Protein AF-A0A9W7EXH8-F1 (afdb_monomer_lite)

Structure (mmCIF, N/CA/C/O backbone):
data_AF-A0A9W7EXH8-F1
#
_entry.id   AF-A0A9W7EXH8-F1
#
loop_
_atom_site.group_PDB
_atom_site.id
_atom_site.type_symbol
_atom_site.label_atom_id
_atom_site.label_alt_id
_atom_site.label_comp_id
_atom_site.label_asym_id
_atom_site.label_entity_id
_atom_site.label_seq_id
_atom_site.pdbx_PDB_ins_code
_atom_site.Cartn_x
_atom_site.Cartn_y
_atom_site.Cartn_z
_atom_site.occupancy
_atom_site.B_iso_or_equiv
_atom_site.auth_seq_id
_atom_site.auth_comp_id
_atom_site.auth_asym_id
_atom_site.auth_atom_id
_atom_site.pdbx_PDB_model_num
ATOM 1 N N . MET A 1 1 ? -0.316 33.955 -18.867 1.00 37.84 1 MET A N 1
ATOM 2 C CA . MET A 1 1 ? 0.139 32.555 -19.009 1.00 37.84 1 MET A CA 1
ATOM 3 C C . MET A 1 1 ? 1.646 32.518 -18.791 1.00 37.84 1 MET A C 1
ATOM 5 O O . MET A 1 1 ? 2.373 32.948 -19.673 1.00 37.84 1 MET A O 1
ATOM 9 N N . HIS A 1 2 ? 2.119 32.111 -17.610 1.00 30.23 2 HIS A N 1
ATOM 10 C CA . HIS A 1 2 ? 3.555 32.031 -17.313 1.00 30.23 2 HIS A CA 1
ATOM 11 C C . HIS A 1 2 ? 3.996 30.566 -17.320 1.00 30.23 2 HIS A C 1
ATOM 13 O O . HIS A 1 2 ? 3.677 29.812 -16.406 1.00 30.23 2 HIS A O 1
ATOM 19 N N . PHE A 1 3 ? 4.721 30.171 -18.366 1.00 28.61 3 PHE A N 1
ATOM 20 C CA . PHE A 1 3 ? 5.460 28.914 -18.406 1.00 28.61 3 PHE A CA 1
ATOM 21 C C . PHE A 1 3 ? 6.814 29.130 -17.724 1.00 28.61 3 PHE A C 1
ATOM 23 O O . PHE A 1 3 ? 7.608 29.961 -18.164 1.00 28.61 3 PHE A O 1
ATOM 30 N N . ILE A 1 4 ? 7.092 28.388 -16.651 1.00 36.69 4 ILE A N 1
ATOM 31 C CA . ILE A 1 4 ? 8.432 28.338 -16.060 1.00 36.69 4 ILE A CA 1
ATOM 32 C C . ILE A 1 4 ? 9.285 27.442 -16.962 1.00 36.69 4 ILE A C 1
ATOM 34 O O . ILE A 1 4 ? 9.215 26.216 -16.902 1.00 36.69 4 ILE A O 1
ATOM 38 N N . VAL A 1 5 ? 10.079 28.070 -17.828 1.00 37.25 5 VAL A N 1
ATOM 39 C CA . VAL A 1 5 ? 11.130 27.406 -18.602 1.00 37.25 5 VAL A CA 1
ATOM 40 C C . VAL A 1 5 ? 12.214 26.963 -17.621 1.00 37.25 5 VAL A C 1
ATOM 42 O O . VAL A 1 5 ? 12.958 27.781 -17.079 1.00 37.25 5 VAL A O 1
ATOM 45 N N . THR A 1 6 ? 12.310 25.660 -17.366 1.00 45.78 6 THR A N 1
ATOM 46 C CA . THR A 1 6 ? 13.433 25.081 -16.627 1.00 45.78 6 THR A CA 1
ATOM 47 C C . THR A 1 6 ? 14.691 25.197 -17.482 1.00 45.78 6 THR A C 1
ATOM 49 O O . THR A 1 6 ? 14.943 24.428 -18.407 1.00 45.78 6 THR A O 1
ATOM 52 N N . SER A 1 7 ? 15.482 26.226 -17.186 1.00 35.44 7 SER A N 1
ATOM 53 C CA . SER A 1 7 ? 16.781 26.466 -17.803 1.00 35.44 7 SER A CA 1
ATOM 54 C C . SER A 1 7 ? 17.711 25.277 -17.547 1.00 35.44 7 SER A C 1
ATOM 56 O O . SER A 1 7 ? 18.233 25.090 -16.445 1.00 35.44 7 SER A O 1
ATOM 58 N N . ARG A 1 8 ? 17.945 24.461 -18.581 1.00 45.22 8 ARG A N 1
ATOM 59 C CA . ARG A 1 8 ? 19.113 23.576 -18.649 1.00 45.22 8 ARG A CA 1
ATOM 60 C C . ARG A 1 8 ? 20.343 24.480 -18.713 1.00 45.22 8 ARG A C 1
ATOM 62 O O . ARG A 1 8 ? 20.750 24.901 -19.795 1.00 45.22 8 ARG A O 1
ATOM 69 N N . ARG A 1 9 ? 20.946 24.788 -17.561 1.00 43.12 9 ARG A N 1
ATOM 70 C CA . ARG A 1 9 ? 22.285 25.386 -17.525 1.00 43.12 9 ARG A CA 1
ATOM 71 C C . ARG A 1 9 ? 23.248 24.413 -18.203 1.00 43.12 9 ARG A C 1
ATOM 73 O O . ARG A 1 9 ? 23.616 23.391 -17.630 1.00 43.12 9 ARG A O 1
ATOM 80 N N . ARG A 1 10 ? 23.644 24.720 -19.439 1.00 39.41 10 ARG A N 1
ATOM 81 C CA . ARG A 1 10 ? 24.840 24.135 -20.047 1.00 39.41 10 ARG A CA 1
ATOM 82 C C . ARG A 1 10 ? 26.030 24.676 -19.263 1.00 39.41 10 ARG A C 1
ATOM 84 O O . ARG A 1 10 ? 26.295 25.871 -19.304 1.00 39.41 10 ARG A O 1
ATOM 91 N N . VAL A 1 11 ? 26.700 23.806 -18.515 1.00 51.81 11 VAL A N 1
ATOM 92 C CA . VAL A 1 11 ? 27.987 24.123 -17.893 1.00 51.81 11 VAL A CA 1
ATOM 93 C C . VAL A 1 11 ? 28.995 24.262 -19.032 1.00 51.81 11 VAL A C 1
ATOM 95 O O . VAL A 1 11 ? 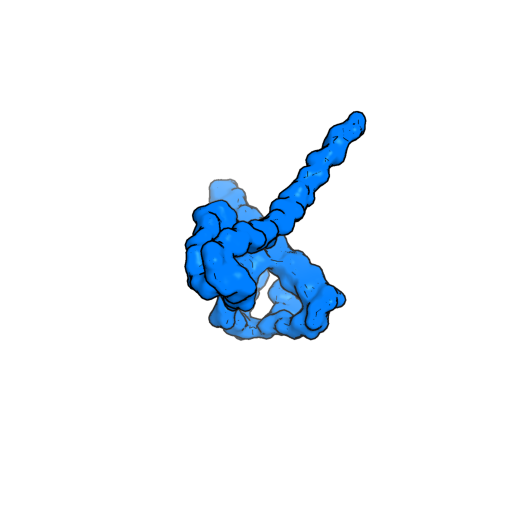29.373 23.271 -19.650 1.00 51.81 11 VAL A O 1
ATOM 98 N N . THR A 1 12 ? 29.361 25.494 -19.377 1.00 55.66 12 THR A N 1
ATOM 99 C CA . THR A 1 12 ? 30.462 25.767 -20.305 1.00 55.66 12 THR A CA 1
ATOM 100 C C . THR A 1 12 ? 31.779 25.576 -19.554 1.00 55.66 12 THR A C 1
ATOM 102 O O . THR A 1 12 ? 31.947 26.200 -18.502 1.00 55.66 12 THR A O 1
ATOM 105 N N . PRO A 1 13 ? 32.722 24.751 -20.036 1.00 52.19 13 PRO A N 1
ATOM 106 C CA . PRO A 1 13 ? 34.040 24.696 -19.426 1.00 52.19 13 PRO A CA 1
ATOM 107 C C . PRO A 1 13 ? 34.778 26.014 -19.700 1.00 52.19 13 PRO A C 1
ATOM 109 O O . PRO A 1 13 ? 34.889 26.432 -20.851 1.00 52.19 13 PRO A O 1
ATOM 112 N N . SER A 1 14 ? 35.267 26.670 -18.645 1.00 53.50 14 SER A N 1
ATOM 113 C CA . SER A 1 14 ? 36.217 27.782 -18.767 1.00 53.50 14 SER A CA 1
ATOM 114 C C . SER A 1 14 ? 37.617 27.208 -19.017 1.00 53.50 14 SER A C 1
ATOM 116 O O . SER A 1 14 ? 38.009 26.282 -18.298 1.00 53.50 14 SER A O 1
ATOM 118 N N . PRO A 1 15 ? 38.375 27.699 -20.010 1.00 46.41 15 PRO A N 1
ATOM 119 C CA . PRO A 1 15 ? 39.702 27.182 -20.304 1.00 46.41 15 PRO A CA 1
ATOM 120 C C . PRO A 1 15 ? 40.695 27.611 -19.218 1.00 46.41 15 PRO A C 1
ATOM 122 O O . PRO A 1 15 ? 40.741 28.773 -18.818 1.00 46.41 15 PRO A O 1
ATOM 125 N N . ASN A 1 16 ? 41.523 26.676 -18.750 1.00 54.59 16 ASN A N 1
ATOM 126 C CA . ASN A 1 16 ? 42.745 27.020 -18.030 1.00 54.59 16 ASN A CA 1
ATOM 127 C C . ASN A 1 16 ? 43.855 27.404 -19.030 1.00 54.59 16 ASN A C 1
ATOM 129 O O . ASN A 1 16 ? 43.785 27.090 -20.220 1.00 54.59 16 ASN A O 1
ATOM 133 N N . SER A 1 17 ? 44.890 28.088 -18.537 1.00 51.72 17 SER A N 1
ATOM 134 C CA . SER A 1 17 ? 45.938 28.789 -19.305 1.00 51.72 17 SER A CA 1
ATOM 135 C C . SER A 1 17 ? 46.805 27.932 -20.245 1.00 51.72 17 SER A C 1
ATOM 137 O O . SER A 1 17 ? 47.705 28.458 -20.889 1.00 51.72 17 SER A O 1
ATOM 139 N N . THR A 1 18 ? 46.548 26.629 -20.355 1.00 59.66 18 THR A N 1
ATOM 140 C CA . THR A 1 18 ? 47.290 25.685 -21.210 1.00 59.66 18 THR A CA 1
ATOM 141 C C . THR A 1 18 ? 46.433 25.031 -22.300 1.00 59.66 18 THR A C 1
ATOM 143 O O . THR A 1 18 ? 46.908 24.140 -22.998 1.00 59.66 18 THR A O 1
ATOM 146 N N . GLY A 1 19 ? 45.179 25.467 -22.488 1.00 53.81 19 GLY A N 1
ATOM 147 C CA . GLY A 1 19 ? 44.370 25.116 -23.666 1.00 53.81 19 GLY A CA 1
ATOM 148 C C . GLY A 1 19 ? 43.996 23.633 -23.804 1.00 53.81 19 GLY A C 1
ATOM 149 O O . GLY A 1 19 ? 43.546 23.209 -24.867 1.00 53.81 19 GLY A O 1
ATOM 150 N N . ARG A 1 20 ? 44.163 22.822 -22.750 1.00 43.56 20 ARG A N 1
ATOM 151 C CA . ARG A 1 20 ? 43.904 21.377 -22.789 1.00 43.56 20 ARG A CA 1
ATOM 152 C C . ARG A 1 20 ? 42.509 21.053 -22.254 1.00 43.56 20 ARG A C 1
ATOM 154 O O . ARG A 1 20 ? 42.310 2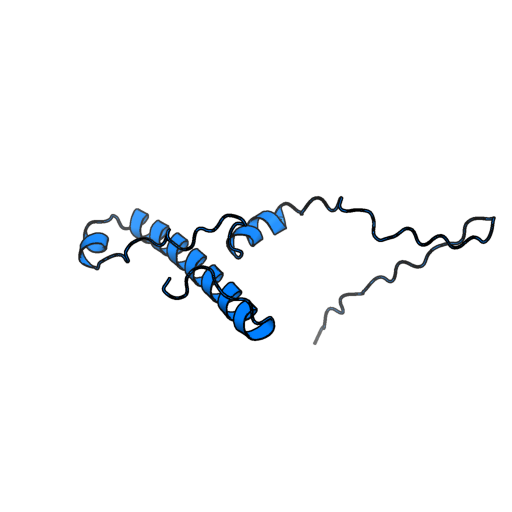0.948 -21.043 1.00 43.56 20 ARG A O 1
ATOM 161 N N . TYR A 1 21 ? 41.557 20.837 -23.162 1.00 45.69 21 TYR A N 1
ATOM 162 C CA . TYR A 1 21 ? 40.224 20.327 -22.829 1.00 45.69 21 TYR A CA 1
ATOM 163 C C . TYR A 1 21 ? 40.335 18.897 -22.290 1.00 45.69 21 TYR A C 1
ATOM 165 O O . TYR A 1 21 ? 40.559 17.947 -23.036 1.00 45.69 21 TYR A O 1
ATOM 173 N N . HIS A 1 22 ? 40.192 18.739 -20.981 1.00 51.41 22 HIS A N 1
ATOM 174 C CA . HIS A 1 22 ? 40.012 17.446 -20.341 1.00 51.41 22 HIS A CA 1
ATOM 175 C C . HIS A 1 22 ? 38.521 17.306 -20.029 1.00 51.41 22 HIS A C 1
ATOM 177 O O . HIS A 1 22 ? 37.960 18.111 -19.285 1.00 51.41 22 HIS A O 1
ATOM 183 N N . TRP A 1 23 ? 37.863 16.306 -20.623 1.00 47.25 23 TRP A N 1
ATOM 184 C CA . TRP A 1 23 ? 36.529 15.895 -20.192 1.00 47.25 23 TRP A CA 1
ATOM 185 C C . TRP A 1 23 ? 36.653 15.380 -18.756 1.00 47.25 23 TRP A C 1
ATOM 187 O O . TRP A 1 23 ? 36.970 14.214 -18.530 1.00 47.25 23 TRP A O 1
ATOM 197 N N . ILE A 1 24 ? 36.425 16.254 -17.774 1.00 50.44 24 ILE A N 1
ATOM 198 C CA . ILE A 1 24 ? 36.064 15.812 -16.431 1.00 50.44 24 ILE A CA 1
ATOM 199 C C . ILE A 1 24 ? 34.722 15.118 -16.639 1.00 50.44 24 ILE A C 1
ATOM 201 O O . ILE A 1 24 ? 33.709 15.779 -16.876 1.00 50.44 24 ILE A O 1
ATOM 205 N N . GLY A 1 25 ? 34.735 13.783 -16.685 1.00 55.53 25 GLY A N 1
ATOM 206 C CA . GLY A 1 25 ? 33.514 12.987 -16.752 1.00 55.53 25 GLY A CA 1
ATOM 207 C C . GLY A 1 25 ? 32.521 13.440 -15.674 1.00 55.53 25 GLY A C 1
ATOM 208 O O . GLY A 1 25 ? 32.922 14.116 -14.720 1.00 55.53 25 GLY A O 1
ATOM 209 N N . PRO A 1 26 ? 31.222 13.113 -15.805 1.00 60.56 26 PRO A N 1
ATOM 210 C CA . PRO A 1 26 ? 30.228 13.492 -14.804 1.00 60.56 26 PRO A CA 1
ATOM 211 C C . PRO A 1 26 ? 30.773 13.161 -13.409 1.00 60.56 26 PRO A C 1
ATOM 213 O O . PRO A 1 26 ? 31.277 12.047 -13.236 1.00 60.56 26 PRO A O 1
ATOM 216 N N . PRO A 1 27 ? 30.753 14.112 -12.451 1.00 58.62 27 PRO A N 1
ATOM 217 C CA . PRO A 1 27 ? 31.408 13.941 -11.162 1.00 58.62 27 PRO A CA 1
ATOM 218 C C . PRO A 1 27 ? 30.958 12.613 -10.566 1.00 58.62 27 PRO A C 1
ATOM 220 O O . PRO A 1 27 ? 29.771 12.402 -10.311 1.00 58.62 27 PRO A O 1
ATOM 223 N N . SER A 1 28 ? 31.918 11.697 -10.446 1.00 58.00 28 SER A N 1
ATOM 224 C CA . SER A 1 28 ? 31.724 10.310 -10.048 1.00 58.00 28 SER A CA 1
ATOM 225 C C . SER A 1 28 ? 30.803 10.233 -8.834 1.00 58.00 28 SER A C 1
ATOM 227 O O . SER A 1 28 ? 31.195 10.668 -7.753 1.00 58.00 28 SER A O 1
ATOM 229 N N . SER A 1 29 ? 29.587 9.719 -9.047 1.00 57.81 29 SER A N 1
ATOM 230 C CA . SER A 1 29 ? 28.668 9.122 -8.067 1.00 57.81 29 SER A CA 1
ATOM 231 C C . SER A 1 29 ? 28.782 9.636 -6.620 1.00 57.81 29 SER A C 1
ATOM 233 O O . SER A 1 29 ? 28.900 8.859 -5.675 1.00 57.81 29 SER A O 1
ATOM 235 N N . ARG A 1 30 ? 28.769 10.956 -6.421 1.00 51.47 30 ARG A N 1
ATOM 236 C CA . ARG A 1 30 ? 28.691 11.575 -5.087 1.00 51.47 30 ARG A CA 1
ATOM 237 C C . ARG A 1 30 ? 27.607 12.645 -5.040 1.00 51.47 30 ARG A C 1
ATOM 239 O O . ARG A 1 30 ? 27.692 13.607 -4.282 1.00 51.47 30 ARG A O 1
ATOM 246 N N . TYR A 1 31 ? 26.558 12.477 -5.837 1.00 57.22 31 TYR A N 1
ATOM 247 C CA . TYR A 1 31 ? 25.286 13.099 -5.511 1.00 57.22 31 TYR A CA 1
ATOM 248 C C . TYR A 1 31 ? 24.770 12.389 -4.257 1.00 57.22 31 TYR A C 1
ATOM 250 O O . TYR A 1 31 ? 24.269 11.269 -4.317 1.00 57.22 31 TYR A O 1
ATOM 258 N N . LYS A 1 32 ? 24.950 13.019 -3.088 1.00 59.06 32 LYS A N 1
ATOM 259 C CA . LYS A 1 32 ? 24.175 12.634 -1.909 1.00 59.06 32 LYS A CA 1
ATOM 260 C C . LYS A 1 32 ? 22.718 12.798 -2.315 1.00 59.06 32 LYS A C 1
ATOM 262 O O . LYS A 1 32 ? 22.308 13.913 -2.627 1.00 59.06 32 LYS A O 1
ATOM 267 N N . VAL A 1 33 ? 21.993 11.687 -2.388 1.00 57.81 33 VAL A N 1
ATOM 268 C CA . VAL A 1 33 ? 20.556 11.656 -2.657 1.00 57.81 33 VAL A CA 1
ATOM 269 C C . VAL A 1 33 ? 19.912 12.667 -1.696 1.00 57.81 33 VAL A C 1
ATOM 271 O O . VAL A 1 33 ? 20.036 12.469 -0.484 1.00 57.81 33 VAL A O 1
ATOM 274 N N . PRO A 1 34 ? 19.337 13.789 -2.180 1.00 60.44 34 PRO A N 1
ATOM 275 C CA . PRO A 1 34 ? 18.700 14.764 -1.306 1.00 60.44 34 PRO A CA 1
ATOM 276 C C . PRO A 1 34 ? 17.693 14.067 -0.395 1.00 60.44 34 PRO A C 1
ATOM 278 O O . PRO A 1 34 ? 17.013 13.143 -0.839 1.00 60.44 34 PRO A O 1
ATOM 281 N N . THR A 1 35 ? 17.578 14.502 0.860 1.00 61.19 35 THR A N 1
ATOM 282 C CA . THR A 1 35 ? 16.642 13.912 1.835 1.00 61.19 35 THR A CA 1
ATOM 283 C C . THR A 1 35 ? 15.211 13.844 1.285 1.00 61.19 35 THR A C 1
ATOM 285 O O . THR A 1 35 ? 14.504 12.875 1.536 1.00 61.19 35 THR A O 1
ATOM 288 N N . GLU A 1 36 ? 14.829 14.797 0.432 1.00 57.66 36 GLU A N 1
ATOM 289 C CA . GLU A 1 36 ? 13.552 14.810 -0.294 1.00 57.66 36 GLU A CA 1
ATOM 290 C C . GLU A 1 36 ? 13.342 13.600 -1.219 1.00 57.66 36 GLU A C 1
ATOM 292 O O . GLU A 1 36 ? 12.230 13.091 -1.341 1.00 57.66 36 GLU A O 1
ATOM 297 N N . LEU A 1 37 ? 14.403 13.062 -1.830 1.00 57.72 37 LEU A N 1
ATOM 298 C CA . LEU A 1 37 ? 14.312 11.848 -2.650 1.00 57.72 37 LEU A CA 1
ATOM 299 C C . LEU A 1 37 ? 14.157 10.581 -1.794 1.00 57.72 37 LEU A C 1
ATOM 301 O O . LEU A 1 37 ? 13.722 9.553 -2.305 1.00 57.72 37 LEU A O 1
ATOM 305 N N . LYS A 1 38 ? 14.454 10.646 -0.490 1.00 62.69 38 LYS A N 1
ATOM 306 C CA . LYS A 1 38 ? 14.198 9.547 0.453 1.00 62.69 38 LYS A CA 1
ATOM 307 C C . LYS A 1 38 ? 12.695 9.315 0.635 1.00 62.69 38 LYS A C 1
ATOM 309 O O . LYS A 1 38 ? 12.271 8.185 0.821 1.00 62.69 38 LYS A O 1
ATOM 314 N N . ASN A 1 39 ? 11.870 10.355 0.497 1.00 69.69 39 ASN A N 1
ATOM 315 C CA . ASN A 1 39 ? 10.415 10.189 0.469 1.00 69.69 39 ASN A CA 1
ATOM 316 C C . ASN A 1 39 ? 9.956 9.436 -0.788 1.00 69.69 39 ASN A C 1
ATOM 318 O O . ASN A 1 39 ? 9.004 8.661 -0.724 1.00 69.69 39 ASN A O 1
ATOM 322 N N . LEU A 1 40 ? 10.665 9.606 -1.907 1.00 74.69 40 LEU A N 1
ATOM 323 C CA . LEU A 1 40 ? 10.330 8.962 -3.176 1.00 74.69 40 LEU A CA 1
ATOM 324 C C . LEU A 1 40 ? 10.702 7.478 -3.236 1.00 74.69 40 LEU A C 1
ATOM 326 O O . LEU A 1 40 ? 10.179 6.773 -4.096 1.00 74.69 40 LEU A O 1
ATOM 330 N N . SER A 1 41 ? 11.561 6.982 -2.339 1.00 78.06 41 SER A N 1
ATOM 331 C CA . SER A 1 41 ? 11.946 5.566 -2.346 1.00 78.06 41 SER A CA 1
ATOM 332 C C . SER A 1 41 ? 10.756 4.633 -2.116 1.00 78.06 41 SER A C 1
ATOM 334 O O . SER A 1 41 ? 10.777 3.511 -2.592 1.00 78.06 41 SER A O 1
ATOM 336 N N . HIS A 1 42 ? 9.695 5.102 -1.452 1.00 76.69 42 HIS A N 1
ATOM 337 C CA . HIS A 1 42 ? 8.479 4.320 -1.204 1.00 76.69 42 HIS A CA 1
ATOM 338 C C . HIS A 1 42 ? 7.668 4.004 -2.475 1.00 76.69 42 HIS A C 1
ATOM 340 O O . HIS A 1 42 ? 6.741 3.208 -2.403 1.00 76.69 42 HIS A O 1
ATOM 346 N N . PHE A 1 43 ? 7.979 4.629 -3.618 1.00 79.56 43 PHE A N 1
ATOM 347 C CA . PHE A 1 43 ? 7.342 4.341 -4.912 1.00 79.56 43 PHE A CA 1
ATOM 348 C C . PHE A 1 43 ? 8.098 3.302 -5.749 1.00 79.56 43 PHE A C 1
ATOM 350 O O . PHE A 1 43 ? 7.666 3.002 -6.863 1.00 79.56 43 PHE A O 1
ATOM 357 N N . PHE A 1 44 ? 9.229 2.791 -5.257 1.00 79.94 44 PHE A N 1
ATOM 358 C CA . PHE A 1 44 ? 10.030 1.795 -5.957 1.00 79.94 44 PHE A CA 1
ATOM 359 C C . PHE A 1 44 ? 10.223 0.554 -5.083 1.00 79.94 44 PHE A C 1
ATOM 361 O O . PHE A 1 44 ? 10.428 0.692 -3.874 1.00 79.94 44 PHE A O 1
ATOM 368 N N . PRO A 1 45 ? 10.165 -0.651 -5.673 1.00 74.19 45 PRO A N 1
ATOM 369 C CA . PRO A 1 45 ? 10.398 -1.877 -4.932 1.00 74.19 45 PRO A CA 1
ATOM 370 C C . PRO A 1 45 ? 11.835 -1.895 -4.399 1.00 74.19 45 PRO A C 1
ATOM 372 O O . PRO A 1 45 ? 12.752 -1.426 -5.081 1.00 74.19 45 PRO A O 1
ATOM 375 N N . PRO A 1 46 ? 12.061 -2.439 -3.193 1.00 73.44 46 PRO A N 1
ATOM 376 C CA . PRO A 1 46 ? 13.411 -2.663 -2.707 1.00 73.44 46 PRO A CA 1
ATOM 377 C C . PRO A 1 46 ? 14.131 -3.673 -3.611 1.00 73.44 46 PRO A C 1
ATOM 379 O O . PRO A 1 46 ? 13.512 -4.606 -4.132 1.00 73.44 46 PRO A O 1
ATOM 382 N N . ASP A 1 47 ? 15.451 -3.519 -3.740 1.00 71.44 47 ASP A N 1
ATOM 383 C CA . ASP A 1 47 ? 16.297 -4.368 -4.596 1.00 71.44 47 ASP A CA 1
ATOM 384 C C . ASP A 1 47 ? 16.199 -5.873 -4.251 1.00 71.44 47 ASP A C 1
ATOM 386 O O . ASP A 1 47 ? 16.447 -6.719 -5.104 1.00 71.44 47 ASP A O 1
ATO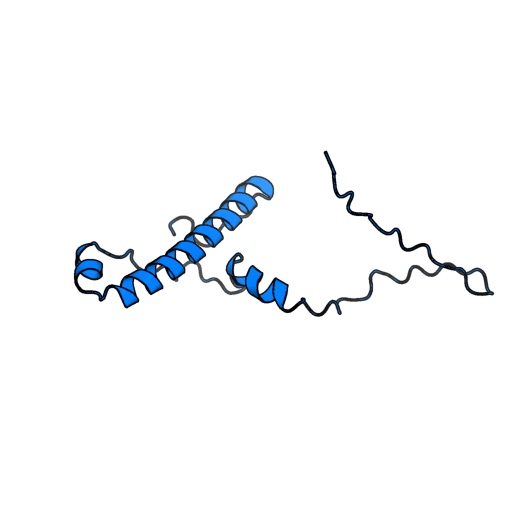M 390 N N . ASN A 1 48 ? 15.765 -6.212 -3.029 1.00 67.25 48 ASN A N 1
ATOM 391 C CA . ASN A 1 48 ? 15.614 -7.581 -2.518 1.00 67.25 48 ASN A CA 1
ATOM 392 C C . ASN A 1 48 ? 14.139 -8.028 -2.428 1.00 67.25 48 ASN A C 1
ATOM 394 O O . ASN A 1 48 ? 13.740 -8.676 -1.462 1.00 67.25 48 ASN A O 1
ATOM 398 N N . SER A 1 49 ? 13.282 -7.606 -3.361 1.00 65.56 49 SER A N 1
ATOM 399 C CA . SER A 1 49 ? 11.857 -7.961 -3.325 1.00 65.56 49 SER A CA 1
ATOM 400 C C . SER A 1 49 ? 11.628 -9.424 -3.720 1.00 65.56 49 SER A C 1
ATOM 402 O O . SER A 1 49 ? 11.654 -9.784 -4.895 1.00 65.56 49 SER A O 1
ATOM 404 N N . ASP A 1 50 ? 11.355 -10.277 -2.731 1.00 66.62 50 ASP A N 1
ATOM 405 C CA . ASP A 1 50 ? 11.073 -11.689 -2.980 1.00 66.62 50 ASP A CA 1
ATOM 406 C C . ASP A 1 50 ? 9.706 -11.889 -3.688 1.00 66.62 50 ASP A C 1
ATOM 408 O O . ASP A 1 50 ? 8.677 -11.319 -3.284 1.00 66.62 50 ASP A O 1
ATOM 412 N N . PRO A 1 51 ? 9.645 -12.721 -4.750 1.00 64.56 51 PRO A N 1
ATOM 413 C CA . PRO A 1 51 ? 8.413 -13.032 -5.487 1.00 64.56 51 PRO A CA 1
ATOM 414 C C . PRO A 1 51 ? 7.311 -13.606 -4.602 1.00 64.56 51 PRO A C 1
ATOM 416 O O . PRO A 1 51 ? 6.126 -13.359 -4.814 1.00 64.56 51 PRO A O 1
ATOM 419 N N . THR A 1 52 ? 7.718 -14.387 -3.608 1.00 62.78 52 THR A N 1
ATOM 420 C CA . THR A 1 52 ? 6.867 -15.279 -2.822 1.00 62.78 52 THR A CA 1
ATOM 421 C C . THR A 1 52 ? 6.259 -14.611 -1.591 1.00 62.78 52 THR A C 1
ATOM 423 O O . THR A 1 52 ? 5.405 -15.204 -0.940 1.00 62.78 52 THR A O 1
ATOM 426 N N . LEU A 1 53 ? 6.658 -13.373 -1.282 1.00 70.12 53 LEU A N 1
ATOM 427 C CA . LEU A 1 53 ? 6.321 -12.673 -0.038 1.00 70.12 53 LEU A CA 1
ATOM 428 C C . LEU A 1 53 ? 5.034 -11.828 -0.099 1.00 70.12 53 LEU A C 1
ATOM 430 O O . LEU A 1 53 ? 4.856 -10.905 0.691 1.00 70.12 53 LEU A O 1
ATOM 434 N N . THR A 1 54 ? 4.109 -12.117 -1.016 1.00 76.00 54 THR A N 1
ATOM 435 C CA . THR A 1 54 ? 2.765 -11.517 -0.959 1.00 76.00 54 THR A CA 1
ATOM 436 C C . THR A 1 54 ? 1.899 -12.204 0.085 1.00 76.00 54 THR A C 1
ATOM 438 O O . THR A 1 54 ? 1.639 -13.403 -0.008 1.00 76.00 54 THR A O 1
ATOM 441 N N . GLY A 1 55 ? 1.419 -11.428 1.057 1.00 83.88 55 GLY A N 1
ATOM 442 C CA . GLY A 1 55 ? 0.440 -11.887 2.036 1.00 83.88 55 GLY A CA 1
ATOM 443 C C . GLY A 1 55 ? -0.969 -12.060 1.457 1.00 83.88 55 GLY A C 1
ATOM 444 O O . GLY A 1 55 ? -1.258 -11.712 0.314 1.00 83.88 55 GLY A O 1
ATOM 445 N N . ARG A 1 56 ? -1.870 -12.586 2.290 1.00 88.75 56 ARG A N 1
ATOM 446 C CA . ARG A 1 56 ? -3.304 -12.707 1.991 1.00 88.75 56 ARG A CA 1
ATOM 447 C C . ARG A 1 56 ? -3.988 -11.331 2.027 1.00 88.75 56 ARG A C 1
ATOM 449 O O . ARG A 1 56 ? -3.683 -10.510 2.888 1.00 88.75 56 ARG A O 1
ATOM 456 N N . SER A 1 57 ? -4.981 -11.120 1.162 1.00 89.56 57 SER A N 1
ATOM 457 C CA . SER A 1 57 ? -5.864 -9.947 1.209 1.00 89.56 57 SER A CA 1
ATOM 458 C C . SER A 1 57 ? -6.730 -9.906 2.477 1.00 89.56 57 SER A C 1
ATOM 460 O O . SER A 1 57 ? -7.208 -10.935 2.963 1.00 89.56 57 SER A O 1
ATOM 462 N N . TRP A 1 58 ? -6.991 -8.697 2.974 1.00 92.25 58 TRP A N 1
ATOM 463 C CA . TRP A 1 58 ? -7.871 -8.463 4.120 1.00 92.25 58 TRP A CA 1
ATOM 464 C C . TRP A 1 58 ? -9.323 -8.835 3.805 1.00 92.25 58 TRP A C 1
ATOM 466 O O . TRP A 1 58 ? -9.861 -8.428 2.774 1.00 92.25 58 TRP A O 1
ATOM 476 N N . SER A 1 59 ? -9.981 -9.571 4.705 1.00 94.56 59 SER A N 1
ATOM 477 C CA . SER A 1 59 ? -11.424 -9.809 4.618 1.00 94.56 59 SER A CA 1
ATOM 478 C C . SER A 1 59 ? -12.217 -8.688 5.292 1.00 94.56 59 SER A C 1
ATOM 480 O O . SER A 1 59 ? -11.762 -8.078 6.259 1.00 94.56 59 SER A O 1
ATOM 482 N N . ALA A 1 60 ? -13.459 -8.467 4.852 1.00 94.75 60 ALA A N 1
ATOM 483 C CA . ALA A 1 60 ? -14.380 -7.544 5.516 1.00 94.75 60 ALA A CA 1
ATOM 484 C C . ALA A 1 60 ? -14.584 -7.893 7.003 1.00 94.75 60 ALA A C 1
ATOM 486 O O . ALA A 1 60 ? -14.717 -6.996 7.833 1.00 94.75 60 ALA A O 1
ATOM 487 N N . SER A 1 61 ? -14.569 -9.184 7.348 1.00 95.12 61 SER A N 1
ATOM 488 C CA . SER A 1 61 ? -14.655 -9.643 8.739 1.00 95.12 61 SER A CA 1
ATOM 489 C C . SER A 1 61 ? -13.446 -9.204 9.571 1.00 95.12 61 SER A C 1
ATOM 491 O O . SER A 1 61 ? -13.624 -8.775 10.707 1.00 95.12 61 SER A O 1
ATOM 493 N N . ASP A 1 62 ? -12.241 -9.232 8.994 1.00 93.69 62 ASP A N 1
ATOM 494 C CA . ASP A 1 62 ? -11.003 -8.833 9.678 1.00 93.69 62 ASP A CA 1
ATOM 495 C C . ASP A 1 62 ? -10.981 -7.324 9.957 1.00 93.69 62 ASP A C 1
ATOM 497 O O . ASP A 1 62 ? -10.512 -6.880 11.006 1.00 93.69 62 ASP A O 1
ATOM 501 N N . LEU A 1 63 ? -11.519 -6.537 9.019 1.00 94.44 63 LEU A N 1
ATOM 502 C CA . LEU A 1 63 ? -11.557 -5.076 9.098 1.00 94.44 63 LEU A CA 1
ATOM 503 C C . LEU A 1 63 ? -12.623 -4.556 10.069 1.00 94.44 63 LEU A C 1
ATOM 505 O O . LEU A 1 63 ? -12.399 -3.546 10.730 1.00 94.44 63 LEU A O 1
ATOM 509 N N . ARG A 1 64 ? -13.763 -5.248 10.202 1.00 95.50 64 ARG A N 1
ATOM 510 C CA . ARG A 1 64 ? -14.853 -4.855 11.121 1.00 95.50 64 ARG A CA 1
ATOM 511 C C . ARG A 1 64 ? -14.455 -4.892 12.597 1.00 95.50 64 ARG A C 1
ATOM 513 O O . ARG A 1 64 ? -15.080 -4.217 13.403 1.00 95.50 64 ARG A O 1
ATOM 520 N N . LEU A 1 65 ? -13.437 -5.678 12.943 1.00 95.50 65 LEU A N 1
ATOM 521 C CA . LEU A 1 65 ? -12.946 -5.836 14.314 1.00 95.50 65 LEU A CA 1
ATOM 522 C C . LEU A 1 65 ? -11.850 -4.821 14.686 1.00 95.50 65 LEU A C 1
ATOM 524 O O . LEU A 1 65 ? -11.272 -4.923 15.768 1.00 95.50 65 LEU A O 1
ATOM 528 N N . LYS A 1 66 ? -11.501 -3.883 13.796 1.00 94.00 66 LYS A N 1
ATOM 529 C CA . LYS A 1 66 ? -10.432 -2.898 14.015 1.00 94.00 66 LYS A CA 1
ATOM 530 C C . LYS A 1 66 ? -10.982 -1.542 14.443 1.00 94.00 66 LYS A C 1
ATOM 532 O O . LYS A 1 66 ? -12.107 -1.176 14.113 1.00 94.00 66 LYS A O 1
ATOM 537 N N . SER A 1 67 ? -10.161 -0.792 15.177 1.00 96.25 67 SER A N 1
ATOM 538 C CA . SER A 1 67 ? -10.480 0.583 15.554 1.00 96.25 67 SER A CA 1
ATOM 539 C C . SER A 1 67 ? -10.454 1.509 14.330 1.00 96.25 67 SER A C 1
ATOM 541 O O . SER A 1 67 ? -9.804 1.214 13.322 1.00 96.25 67 SER A O 1
ATOM 543 N N . PHE A 1 68 ? -11.132 2.657 14.420 1.00 95.69 68 PHE A N 1
ATOM 544 C CA . PHE A 1 68 ? -11.110 3.661 13.351 1.00 95.69 68 PHE A CA 1
ATOM 545 C C . PHE A 1 68 ? -9.690 4.184 13.076 1.00 95.69 68 PHE A C 1
ATOM 547 O O . PHE A 1 68 ? -9.309 4.360 11.921 1.00 95.69 68 PHE A O 1
ATOM 554 N N . GLU A 1 69 ? -8.886 4.384 14.124 1.00 96.75 69 GLU A N 1
ATOM 555 C CA . GLU A 1 69 ? -7.505 4.852 13.992 1.00 96.75 69 GLU A CA 1
ATOM 556 C C . GLU A 1 69 ? -6.628 3.835 13.246 1.00 96.75 69 GLU A C 1
ATOM 558 O O . GLU A 1 69 ? -5.862 4.209 12.354 1.00 96.75 69 GLU A O 1
ATOM 563 N N . ASP A 1 70 ? -6.773 2.543 13.553 1.00 95.75 70 ASP A N 1
ATOM 564 C CA . ASP A 1 70 ? -6.028 1.483 12.868 1.00 95.75 70 ASP A CA 1
ATOM 565 C C . ASP A 1 70 ? -6.452 1.347 11.407 1.00 95.75 70 ASP A C 1
ATOM 567 O O . ASP A 1 70 ? -5.604 1.167 10.535 1.00 95.75 70 ASP A O 1
ATOM 571 N N . LEU A 1 71 ? -7.750 1.482 11.119 1.00 96.88 71 LEU A N 1
ATOM 572 C CA . LEU A 1 71 ? -8.263 1.450 9.751 1.00 96.88 71 LEU A CA 1
ATOM 573 C C . LEU A 1 71 ? -7.736 2.643 8.943 1.00 96.88 71 LEU A C 1
ATOM 575 O O . LEU A 1 71 ? -7.331 2.481 7.793 1.00 96.88 71 LEU A O 1
ATOM 579 N N . HIS A 1 72 ? -7.653 3.825 9.553 1.00 96.06 72 HIS A N 1
ATOM 580 C CA . HIS A 1 72 ? -7.072 5.009 8.923 1.00 96.06 72 HIS A CA 1
ATOM 581 C C . HIS A 1 72 ? -5.573 4.828 8.626 1.00 96.06 72 HIS A C 1
ATOM 583 O O . HIS A 1 72 ? -5.112 5.139 7.527 1.00 96.06 72 HIS A O 1
ATOM 589 N N . LYS A 1 73 ? -4.805 4.247 9.559 1.00 95.81 73 LYS A N 1
ATOM 590 C CA . LYS A 1 73 ? -3.395 3.881 9.326 1.00 95.81 73 LYS A CA 1
ATOM 591 C C . LYS A 1 73 ? -3.263 2.846 8.208 1.00 95.81 73 LYS A C 1
ATOM 593 O O . LYS A 1 73 ? -2.438 3.018 7.311 1.00 95.81 73 LYS A O 1
ATOM 598 N N . LEU A 1 74 ? -4.098 1.806 8.232 1.00 94.88 74 LEU A N 1
ATOM 599 C CA . LEU A 1 74 ? -4.130 0.765 7.207 1.00 94.88 74 LEU A CA 1
ATOM 600 C C . LEU A 1 74 ? -4.420 1.356 5.826 1.00 94.88 74 LEU A C 1
ATOM 602 O O . LEU A 1 74 ? -3.748 1.004 4.860 1.00 94.88 74 LEU A O 1
ATOM 606 N N . HIS A 1 75 ? -5.370 2.287 5.731 1.00 94.06 75 HIS A N 1
ATOM 607 C CA . HIS A 1 75 ? -5.699 2.961 4.480 1.00 94.06 75 HIS A CA 1
ATOM 608 C C . HIS A 1 75 ? -4.472 3.636 3.852 1.00 94.06 75 HIS A C 1
ATOM 610 O O . HIS A 1 75 ? -4.226 3.465 2.660 1.00 94.06 75 HIS A O 1
ATOM 616 N N . PHE A 1 76 ? -3.651 4.334 4.643 1.00 94.00 76 PHE A N 1
ATOM 617 C CA . PHE A 1 76 ? -2.424 4.945 4.124 1.00 94.00 76 PHE A CA 1
ATOM 618 C C . PHE A 1 76 ? -1.381 3.929 3.669 1.00 94.00 76 PHE A C 1
ATOM 620 O O . PHE A 1 76 ? -0.682 4.185 2.689 1.00 94.00 76 PHE A O 1
ATOM 627 N N . VAL A 1 77 ? -1.263 2.792 4.355 1.00 91.44 77 VAL A N 1
ATOM 628 C CA . VAL A 1 77 ? -0.366 1.711 3.926 1.00 91.44 77 VAL A CA 1
ATOM 629 C C . VAL A 1 77 ? -0.825 1.154 2.578 1.00 91.44 77 VAL A C 1
ATOM 631 O O . VAL A 1 77 ? -0.027 1.094 1.645 1.00 91.44 77 VAL A O 1
ATOM 634 N N . LEU A 1 78 ? -2.118 0.842 2.438 1.00 91.62 78 LEU A N 1
ATOM 635 C CA . LEU A 1 78 ? -2.691 0.334 1.187 1.00 91.62 78 LEU A CA 1
ATOM 636 C C . LEU A 1 78 ? -2.564 1.340 0.038 1.00 91.62 78 LEU A C 1
ATOM 638 O O . LEU A 1 78 ? -2.239 0.959 -1.081 1.00 91.62 78 LEU A O 1
ATOM 642 N N . LEU A 1 79 ? -2.780 2.630 0.305 1.00 92.75 79 LEU A N 1
ATOM 643 C CA . LEU A 1 79 ? -2.647 3.677 -0.705 1.00 92.75 79 LEU A CA 1
ATOM 644 C C . LEU A 1 79 ? -1.204 3.8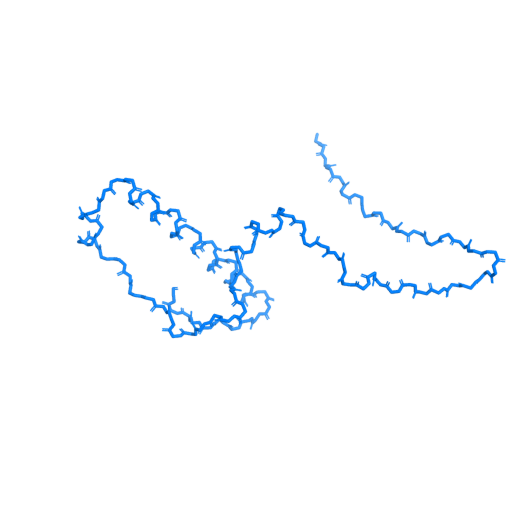07 -1.213 1.00 92.75 79 LEU A C 1
ATOM 646 O O . LEU A 1 79 ? -0.980 4.038 -2.402 1.00 92.75 79 LEU A O 1
ATOM 650 N N . ARG A 1 80 ? -0.216 3.662 -0.324 1.00 89.12 80 ARG A N 1
ATOM 651 C CA . ARG A 1 80 ? 1.202 3.673 -0.707 1.00 89.12 80 ARG A CA 1
ATOM 652 C C . ARG A 1 80 ? 1.552 2.473 -1.581 1.00 89.12 80 ARG A C 1
ATOM 654 O O . ARG A 1 80 ? 2.150 2.675 -2.633 1.00 89.12 80 ARG A O 1
ATOM 661 N N . GLU A 1 81 ? 1.112 1.278 -1.194 1.00 89.69 81 GLU A N 1
ATOM 662 C CA . GLU A 1 81 ? 1.320 0.053 -1.977 1.00 89.69 81 GLU A CA 1
ATOM 663 C C . GLU A 1 81 ? 0.660 0.148 -3.358 1.00 89.69 81 GLU A C 1
ATOM 665 O O . GLU A 1 81 ? 1.279 -0.136 -4.377 1.00 89.69 81 GLU A O 1
ATOM 670 N N . TYR A 1 82 ? -0.574 0.654 -3.421 1.00 90.19 82 TYR A N 1
ATOM 671 C CA . TYR A 1 82 ? -1.262 0.893 -4.687 1.00 90.19 82 TYR A CA 1
ATOM 672 C C . TYR A 1 82 ? -0.449 1.814 -5.602 1.00 90.19 82 TYR A C 1
ATOM 674 O O . TYR A 1 82 ? -0.241 1.507 -6.773 1.00 90.19 82 TYR A O 1
ATOM 682 N N . ASN A 1 83 ? 0.067 2.925 -5.074 1.00 92.25 83 ASN A N 1
ATOM 683 C CA . ASN A 1 83 ? 0.881 3.837 -5.871 1.00 92.25 83 ASN A CA 1
ATOM 684 C C . ASN A 1 83 ? 2.185 3.193 -6.370 1.00 92.25 83 ASN A C 1
ATOM 686 O O . ASN A 1 83 ? 2.594 3.484 -7.494 1.00 92.25 83 ASN A O 1
ATOM 690 N N . LEU A 1 84 ? 2.811 2.321 -5.573 1.00 88.19 84 LEU A N 1
ATOM 691 C CA . LEU A 1 84 ? 3.975 1.525 -5.976 1.00 88.19 84 LEU A CA 1
ATOM 692 C C . LEU A 1 84 ? 3.627 0.571 -7.133 1.00 88.19 84 LEU A C 1
ATOM 694 O O . LEU A 1 84 ? 4.289 0.578 -8.168 1.00 88.19 84 LEU A O 1
ATOM 698 N N . LEU A 1 85 ? 2.520 -0.166 -7.039 1.00 87.25 85 LEU A N 1
ATOM 699 C CA . LEU A 1 85 ? 2.071 -1.043 -8.129 1.00 87.25 85 LEU A CA 1
ATOM 700 C C . LEU A 1 85 ? 1.771 -0.251 -9.416 1.00 87.25 85 LEU A C 1
ATOM 702 O O . LEU A 1 85 ? 2.041 -0.707 -10.531 1.00 87.25 85 LEU A O 1
ATOM 706 N N . TRP A 1 86 ? 1.253 0.974 -9.292 1.00 89.12 86 TRP A N 1
ATOM 707 C CA . TRP A 1 86 ? 1.009 1.852 -10.440 1.00 89.12 86 TRP A CA 1
ATOM 708 C C . TRP A 1 86 ? 2.287 2.327 -11.129 1.00 89.12 86 TRP A C 1
ATOM 710 O O . TRP A 1 86 ? 2.338 2.353 -12.368 1.00 89.12 86 TRP A O 1
ATOM 720 N N . THR A 1 87 ? 3.317 2.708 -10.369 1.00 88.19 87 THR A N 1
ATOM 721 C CA . THR A 1 87 ? 4.613 3.096 -10.945 1.00 88.19 87 THR A CA 1
ATOM 722 C C . THR A 1 87 ? 5.261 1.907 -11.649 1.00 88.19 87 THR A C 1
ATOM 724 O O . THR A 1 87 ? 5.725 2.051 -12.786 1.00 88.19 87 THR A O 1
ATOM 727 N N . GLU A 1 88 ? 5.206 0.721 -11.048 1.00 84.94 88 GLU A N 1
ATOM 728 C CA . GLU A 1 88 ? 5.701 -0.528 -11.630 1.00 84.94 88 GLU A CA 1
ATOM 729 C C . GLU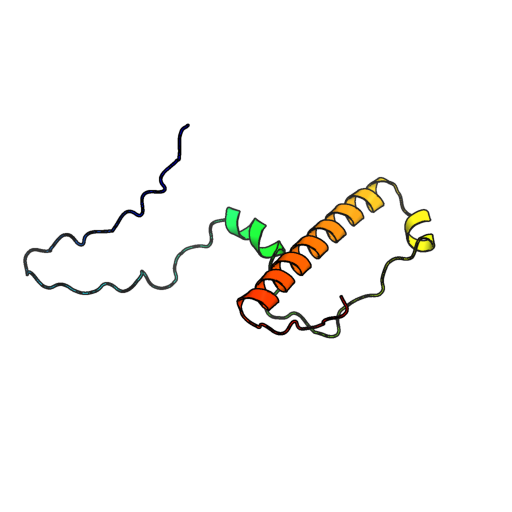 A 1 88 ? 4.970 -0.903 -12.920 1.00 84.94 88 GLU A C 1
ATOM 731 O O . GLU A 1 88 ? 5.605 -1.168 -13.944 1.00 84.94 88 GLU A O 1
ATOM 736 N N . GLN A 1 89 ? 3.638 -0.839 -12.933 1.00 87.12 89 GLN A N 1
ATOM 737 C CA . GLN A 1 89 ? 2.843 -1.116 -14.127 1.00 87.12 89 GLN A CA 1
ATOM 738 C C . GLN A 1 89 ? 3.160 -0.127 -15.263 1.00 87.12 89 GLN A C 1
ATOM 740 O O . GLN A 1 89 ? 3.218 -0.507 -16.438 1.00 87.12 89 GLN A O 1
ATOM 745 N N . GLY A 1 90 ? 3.401 1.147 -14.937 1.00 88.12 90 GLY A N 1
ATOM 746 C CA . GLY A 1 90 ? 3.871 2.147 -15.897 1.00 88.12 90 GLY A CA 1
ATOM 747 C C . GLY A 1 90 ? 5.257 1.818 -16.466 1.00 88.12 90 GLY A C 1
ATOM 748 O O . GLY A 1 90 ? 5.475 1.942 -17.675 1.00 88.12 90 GLY A O 1
ATOM 749 N N . LEU A 1 91 ? 6.181 1.360 -15.618 1.00 86.00 91 LEU A N 1
ATOM 750 C CA . LEU A 1 91 ? 7.518 0.922 -16.026 1.00 86.00 91 LEU A CA 1
ATOM 751 C C . LEU A 1 91 ? 7.468 -0.326 -16.908 1.00 86.00 91 LEU A C 1
ATOM 753 O O . LEU A 1 91 ? 8.134 -0.343 -17.943 1.00 86.00 91 LEU A O 1
ATOM 757 N N . LYS A 1 92 ? 6.632 -1.314 -16.573 1.00 84.44 92 LYS A N 1
ATOM 758 C CA . LYS A 1 92 ? 6.382 -2.500 -17.405 1.00 84.44 92 LYS A CA 1
ATOM 759 C C . LYS A 1 92 ? 5.937 -2.104 -18.809 1.00 84.44 92 LYS A C 1
ATOM 761 O O . LYS A 1 92 ? 6.527 -2.554 -19.785 1.00 84.44 92 LYS A O 1
ATOM 766 N N . ARG A 1 93 ? 4.948 -1.208 -18.922 1.00 86.31 93 ARG A N 1
ATOM 767 C CA . ARG A 1 93 ? 4.442 -0.733 -20.224 1.00 86.31 93 ARG A CA 1
ATOM 768 C C . ARG A 1 93 ? 5.507 -0.009 -21.055 1.00 86.31 93 ARG A C 1
ATOM 770 O O . ARG A 1 93 ? 5.521 -0.160 -22.268 1.00 86.31 93 ARG A O 1
ATOM 777 N N . ARG A 1 94 ? 6.374 0.795 -20.428 1.00 88.31 94 ARG A N 1
ATOM 778 C CA . ARG A 1 94 ? 7.369 1.627 -21.139 1.00 88.31 94 ARG A CA 1
ATOM 779 C C . ARG A 1 94 ? 8.677 0.907 -21.450 1.00 88.31 94 ARG A C 1
ATOM 781 O O . ARG A 1 94 ? 9.286 1.184 -22.475 1.00 88.31 94 ARG A O 1
ATOM 788 N N . LYS A 1 95 ? 9.149 0.069 -20.526 1.00 85.00 95 LYS A N 1
ATOM 789 C CA . LYS A 1 95 ? 10.484 -0.546 -20.558 1.00 85.00 95 LYS A CA 1
ATOM 790 C C . LYS A 1 95 ? 10.453 -2.065 -20.738 1.00 85.00 95 LYS A C 1
ATOM 792 O O . LYS A 1 95 ? 11.515 -2.664 -20.817 1.00 85.00 95 LYS A O 1
ATOM 797 N N . GLY A 1 96 ? 9.272 -2.688 -20.761 1.00 78.69 96 GLY A N 1
ATOM 798 C CA . GLY A 1 96 ? 9.138 -4.142 -20.896 1.00 78.69 96 GLY A CA 1
ATOM 799 C C . GLY A 1 96 ? 9.629 -4.932 -19.680 1.00 78.69 96 GLY A C 1
ATOM 800 O O . GLY A 1 96 ? 9.933 -6.111 -19.807 1.00 78.69 96 GLY A O 1
ATOM 801 N N . PHE A 1 97 ? 9.736 -4.298 -18.508 1.00 71.50 97 PHE A N 1
ATOM 802 C CA . PHE A 1 97 ? 10.196 -4.967 -17.289 1.00 71.50 97 PHE A CA 1
ATOM 803 C C . PHE A 1 97 ? 9.170 -5.993 -16.787 1.00 71.50 97 PHE A C 1
ATOM 805 O O . PHE A 1 97 ? 7.977 -5.694 -16.692 1.00 71.50 97 PHE A O 1
ATOM 812 N N . PHE A 1 98 ? 9.645 -7.189 -16.433 1.00 66.25 98 PHE A N 1
ATOM 813 C CA . PHE A 1 98 ? 8.842 -8.214 -15.769 1.00 66.25 98 PHE A CA 1
ATOM 814 C C . PHE A 1 98 ? 8.820 -7.959 -14.268 1.00 66.25 98 PHE A C 1
ATOM 816 O O . PHE A 1 98 ? 9.855 -7.704 -13.656 1.00 66.25 98 PHE A O 1
ATOM 823 N N . PHE A 1 99 ? 7.624 -8.006 -13.690 1.00 69.19 99 PHE A N 1
ATOM 824 C CA . PHE A 1 99 ? 7.447 -7.800 -12.265 1.00 69.19 99 PHE A CA 1
ATOM 825 C C . PHE A 1 99 ? 7.576 -9.118 -11.510 1.00 69.19 99 PHE A C 1
ATOM 827 O O . PHE A 1 99 ? 7.131 -10.163 -11.986 1.00 69.19 99 PHE A O 1
ATOM 834 N N . VAL A 1 100 ? 8.174 -9.033 -10.324 1.00 70.44 100 VAL A N 1
ATOM 835 C CA . VAL A 1 100 ? 8.558 -10.173 -9.494 1.00 70.44 100 VAL A CA 1
ATOM 836 C C . VAL A 1 100 ? 7.330 -11.006 -9.077 1.00 70.44 100 VAL A C 1
ATOM 838 O O . VAL A 1 100 ? 7.448 -12.212 -8.919 1.00 70.44 100 VAL A O 1
ATOM 841 N N . ASN A 1 101 ? 6.126 -10.426 -8.980 1.00 70.69 101 ASN A N 1
ATOM 842 C CA . ASN A 1 101 ? 4.900 -11.215 -8.797 1.00 70.69 101 ASN A CA 1
ATOM 843 C C . ASN A 1 101 ? 3.691 -10.506 -9.427 1.00 70.69 101 ASN A C 1
ATOM 845 O O . ASN A 1 101 ? 3.292 -9.454 -8.954 1.00 70.69 101 ASN A O 1
ATOM 849 N N . PRO A 1 102 ? 3.091 -11.044 -10.491 1.00 69.06 102 PRO A N 1
ATOM 850 C CA . PRO A 1 102 ? 2.006 -10.377 -11.207 1.00 69.06 102 PRO A CA 1
ATOM 851 C C . PRO A 1 102 ? 0.640 -10.411 -10.499 1.00 69.06 102 PRO A C 1
ATOM 853 O O . PRO A 1 102 ? -0.293 -9.805 -11.017 1.00 69.06 102 PRO A O 1
ATOM 856 N N . GLY A 1 103 ? 0.500 -11.136 -9.383 1.00 68.19 103 GLY A N 1
ATOM 857 C CA . GLY A 1 103 ? -0.768 -11.335 -8.672 1.00 68.19 103 GLY A CA 1
ATO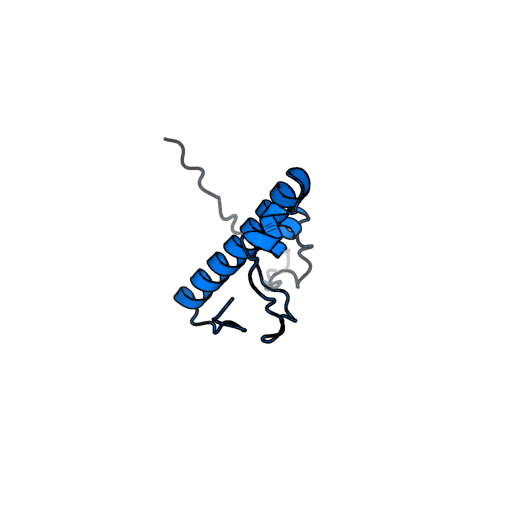M 858 C C . GLY A 1 103 ? -0.925 -10.534 -7.377 1.00 68.19 103 GLY A C 1
ATOM 859 O O . GLY A 1 103 ? -1.834 -10.851 -6.611 1.00 68.19 103 GLY A O 1
ATOM 860 N N . ARG A 1 104 ? -0.035 -9.565 -7.113 1.00 69.88 104 ARG A N 1
ATOM 861 C CA . ARG A 1 104 ? -0.169 -8.633 -5.979 1.00 69.88 104 ARG A CA 1
ATOM 862 C C . ARG A 1 104 ? -1.203 -7.549 -6.277 1.00 69.88 104 ARG A C 1
ATOM 864 O O . ARG A 1 104 ? -1.247 -7.095 -7.444 1.00 69.88 104 ARG A O 1
#

InterPro domains:
  IPR010729 Large ribosomal subunit protein uL29m, mitochondrial [PF06984] (49-102)
  IPR010729 Large ribosomal subunit protein uL29m, mitochondrial [PTHR21183] (30-103)
  IPR038340 MRP-L47 superfamily, mitochondrial [G3DSA:6.10.330.20] (34-100)

Radius of gyration: 22.93 Å; chains: 1; bounding box: 62×48×39 Å

Secondary structure (DSSP, 8-state):
-----------PPPPPTT-------S-TT-----HHHHHHGGGS--TT--TT---PPPPHHHHHTS-HHHHHHHHHHHHHHHHHHHHHHHHHHHH-PPPS-TT-

Organism: NCBI:txid1714386

Sequence (104 aa):
MHFIVTSRRRVTPSPNSTGRYHWIGPPSSRYKVPTELKNLSHFFPPDNSDPTLTGRSWSASDLRLKSFEDLHKLHFVLLREYNLLWTEQGLKRRKGFFFVNPGR

Foldseek 3Di:
DDDDDPDPPPPDDDDDPPRDDDPPDDPPDPPPCPVVCVVVCLLEDPPPDALPPDDDDDDPVNVVPDDPVVVVVVVVVVVSVVSSVVVVVVCCVPPVDDDSYPPD

pLDDT: mean 71.59, std 18.99, range [28.61, 96.88]